Protein AF-A0A954QGA2-F1 (afdb_monomer)

Solvent-accessible surface area (backbone atoms only — not comparable to full-atom values): 5835 Å² total; per-residue (Å²): 136,86,78,76,84,84,64,57,71,46,80,40,83,37,47,62,70,59,53,51,53,49,29,75,74,31,66,71,58,32,49,34,52,73,66,68,66,32,44,47,29,28,30,28,85,87,80,68,49,44,27,37,58,52,98,86,42,70,42,79,62,74,79,94,61,94,78,60,52,78,35,79,40,72,63,76,68,51,67,92,61,92,68,93,75,80,74,66,42,68,61,129

Structure (mmCIF, N/CA/C/O backbone):
data_AF-A0A954QGA2-F1
#
_entry.id   AF-A0A954QGA2-F1
#
loop_
_atom_site.group_PDB
_atom_site.id
_atom_site.type_symbol
_atom_site.label_atom_id
_atom_site.label_alt_id
_atom_site.label_comp_id
_atom_site.label_asym_id
_atom_site.label_entity_id
_atom_site.label_seq_id
_atom_site.pdbx_PDB_ins_code
_atom_site.Cartn_x
_atom_site.Cartn_y
_atom_site.Cartn_z
_atom_site.occupancy
_atom_site.B_iso_or_equiv
_atom_site.auth_seq_id
_atom_site.auth_comp_id
_atom_site.auth_asym_id
_atom_site.auth_atom_id
_atom_site.pdbx_PDB_model_num
ATOM 1 N N . GLU A 1 1 ? -13.328 5.752 -25.561 1.00 51.88 1 GLU A N 1
ATOM 2 C CA . GLU A 1 1 ? -12.632 5.932 -24.274 1.00 51.88 1 GLU A CA 1
ATOM 3 C C . GLU A 1 1 ? -12.805 4.674 -23.453 1.00 51.88 1 GLU A C 1
ATOM 5 O O . GLU A 1 1 ? -13.939 4.292 -23.199 1.00 51.88 1 GLU A O 1
ATOM 10 N N . ILE A 1 2 ? -11.710 4.006 -23.100 1.00 56.97 2 ILE A N 1
ATOM 11 C CA . ILE A 1 2 ? -11.713 3.006 -22.033 1.00 56.97 2 ILE A CA 1
ATOM 12 C C . ILE A 1 2 ? -10.929 3.672 -20.913 1.00 56.97 2 ILE A C 1
ATOM 14 O O . ILE A 1 2 ? -9.706 3.600 -20.878 1.00 56.97 2 ILE A O 1
ATOM 18 N N . HIS A 1 3 ? -11.627 4.431 -20.074 1.00 55.06 3 HIS A N 1
ATOM 19 C CA . HIS A 1 3 ? -11.031 4.925 -18.842 1.00 55.06 3 HIS A CA 1
ATOM 20 C C . HIS A 1 3 ? -11.234 3.831 -17.816 1.00 55.06 3 HIS A C 1
ATOM 22 O O . HIS A 1 3 ? -12.341 3.653 -17.307 1.00 55.06 3 HIS A O 1
ATOM 28 N N . GLU A 1 4 ? -10.192 3.046 -17.564 1.00 64.94 4 GLU A N 1
ATOM 29 C CA . GLU A 1 4 ? -10.222 2.181 -16.395 1.00 64.94 4 GLU A CA 1
ATOM 30 C C . GLU A 1 4 ? -10.314 3.077 -15.151 1.00 64.94 4 GLU A C 1
ATOM 32 O O . GLU A 1 4 ? -9.553 4.043 -15.029 1.00 64.94 4 GLU A O 1
ATOM 37 N N . PRO A 1 5 ? -11.266 2.823 -14.240 1.00 76.94 5 PRO A N 1
ATOM 38 C CA . PRO A 1 5 ? -11.399 3.627 -13.039 1.00 76.94 5 PRO A CA 1
ATOM 39 C C . PRO A 1 5 ? -10.134 3.477 -12.191 1.00 76.94 5 PRO A C 1
ATOM 41 O O . PRO A 1 5 ? -9.858 2.403 -11.650 1.00 76.94 5 PRO A O 1
ATOM 44 N N . MET A 1 6 ? -9.372 4.565 -12.056 1.00 81.00 6 MET A N 1
ATOM 45 C CA . MET A 1 6 ? -8.273 4.617 -11.098 1.00 81.00 6 MET A CA 1
ATOM 46 C C . MET A 1 6 ? -8.847 4.560 -9.686 1.00 81.00 6 MET A C 1
ATOM 48 O O . MET A 1 6 ? -9.686 5.381 -9.314 1.00 81.00 6 MET A O 1
ATOM 52 N N . ARG A 1 7 ? -8.374 3.600 -8.893 1.00 88.06 7 ARG A N 1
ATOM 53 C CA . ARG A 1 7 ? -8.692 3.504 -7.468 1.00 88.06 7 ARG A CA 1
ATOM 54 C C . ARG A 1 7 ? -7.483 3.930 -6.658 1.00 88.06 7 ARG A C 1
ATOM 56 O O . ARG A 1 7 ? -6.361 3.526 -6.952 1.00 88.06 7 ARG A O 1
ATOM 63 N N . LEU A 1 8 ? -7.724 4.747 -5.639 1.00 94.06 8 LEU A N 1
ATOM 64 C CA . LEU A 1 8 ? -6.689 5.127 -4.689 1.00 94.06 8 LEU A CA 1
ATOM 65 C C . LEU A 1 8 ? -6.323 3.912 -3.830 1.00 94.06 8 LEU A C 1
ATOM 67 O O . LEU A 1 8 ? -7.210 3.280 -3.256 1.00 94.06 8 LEU A O 1
ATOM 71 N N . LEU A 1 9 ? -5.027 3.609 -3.743 1.00 96.19 9 LEU A N 1
ATOM 72 C CA . LEU A 1 9 ? -4.472 2.615 -2.829 1.00 96.19 9 LEU A CA 1
ATOM 73 C C . LEU A 1 9 ? -3.844 3.320 -1.627 1.00 96.19 9 LEU A C 1
ATOM 75 O O . LEU A 1 9 ? -2.918 4.115 -1.784 1.00 96.19 9 LEU A O 1
ATOM 79 N N . PHE A 1 10 ? -4.320 2.982 -0.432 1.00 97.81 10 PHE A N 1
ATOM 80 C CA . PHE A 1 10 ? -3.678 3.331 0.828 1.00 97.81 10 PHE A CA 1
ATOM 81 C C . PHE A 1 10 ? -2.769 2.192 1.276 1.00 97.81 10 PHE A C 1
ATOM 83 O O . PHE A 1 10 ? -3.227 1.063 1.438 1.00 97.81 10 PHE A O 1
ATOM 90 N N . VAL A 1 11 ? -1.495 2.501 1.509 1.00 98.00 11 VAL A N 1
ATOM 91 C CA . VAL A 1 11 ? -0.567 1.617 2.220 1.00 98.00 11 VAL A CA 1
ATOM 92 C C . VAL A 1 11 ? -0.397 2.196 3.616 1.00 98.00 11 VAL A C 1
ATOM 94 O O . VAL A 1 11 ? 0.089 3.316 3.764 1.00 98.00 11 VAL A O 1
ATOM 97 N N . ILE A 1 12 ? -0.869 1.469 4.621 1.00 98.12 12 ILE A N 1
ATOM 98 C CA . ILE A 1 12 ? -0.942 1.934 6.006 1.00 98.12 12 ILE A CA 1
ATOM 99 C C . ILE A 1 12 ? 0.039 1.108 6.832 1.00 98.12 12 ILE A C 1
ATOM 101 O O . ILE A 1 12 ? -0.063 -0.115 6.854 1.00 98.12 12 ILE A O 1
ATOM 105 N N . GLU A 1 13 ? 0.974 1.761 7.516 1.00 98.31 13 GLU A N 1
ATOM 106 C CA . GLU A 1 13 ? 1.858 1.090 8.473 1.00 98.31 13 GLU A CA 1
ATOM 107 C C . GLU A 1 13 ? 1.032 0.620 9.682 1.00 98.31 13 GLU A C 1
ATOM 109 O O . GLU A 1 13 ? 0.563 1.427 10.487 1.00 98.31 13 GLU A O 1
ATOM 114 N N . SER A 1 14 ? 0.730 -0.679 9.728 1.00 97.88 14 SER A N 1
ATOM 115 C CA . SER A 1 14 ? -0.158 -1.317 10.706 1.00 97.88 14 SER A CA 1
ATOM 116 C C . SER A 1 14 ? -0.205 -2.834 10.485 1.00 97.88 14 SER A C 1
ATOM 118 O O . SER A 1 14 ? 0.420 -3.356 9.564 1.00 97.88 14 SER A O 1
ATOM 120 N N . THR A 1 15 ? -1.015 -3.536 11.277 1.00 98.19 15 THR A N 1
ATOM 121 C CA . THR A 1 15 ? -1.308 -4.964 11.090 1.00 98.19 15 THR A CA 1
ATOM 122 C C . THR A 1 15 ? -2.740 -5.178 10.581 1.00 98.19 15 THR A C 1
ATOM 124 O O . THR A 1 15 ? -3.608 -4.319 10.795 1.00 98.19 15 THR A O 1
ATOM 127 N N . PRO A 1 16 ? -3.030 -6.329 9.941 1.00 98.31 16 PRO A N 1
ATOM 128 C CA . PRO A 1 16 ? -4.389 -6.709 9.564 1.00 98.31 16 PRO A CA 1
ATOM 129 C C . PRO A 1 16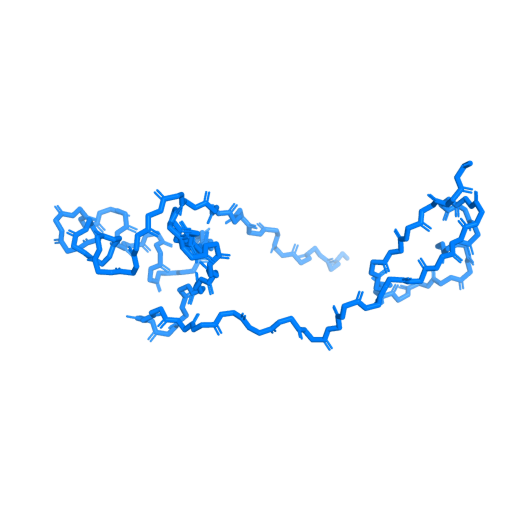 ? -5.405 -6.590 10.705 1.00 98.31 16 PRO A C 1
ATOM 131 O O . PRO A 1 16 ? -6.463 -5.997 10.515 1.00 98.31 16 PRO A O 1
ATOM 134 N N . ASP A 1 17 ? -5.070 -7.084 11.901 1.00 98.12 17 ASP A N 1
ATOM 135 C CA . ASP A 1 17 ? -5.977 -7.088 13.058 1.00 98.12 17 ASP A CA 1
ATOM 136 C C . ASP A 1 17 ? -6.343 -5.673 13.516 1.00 98.12 17 ASP A C 1
ATOM 138 O O . ASP A 1 17 ? -7.506 -5.375 13.809 1.00 98.12 17 ASP A O 1
ATOM 142 N N . VAL A 1 18 ? -5.361 -4.766 13.541 1.00 98.12 18 VAL A N 1
ATOM 143 C CA . VAL A 1 18 ? -5.598 -3.363 13.900 1.00 98.12 18 VAL A CA 1
ATOM 144 C C . VAL A 1 18 ? -6.500 -2.704 12.863 1.00 98.12 18 VAL A C 1
ATOM 146 O O . VAL A 1 18 ? -7.482 -2.056 13.235 1.00 98.12 18 VAL A O 1
ATOM 149 N N . MET A 1 19 ? -6.218 -2.897 11.572 1.00 98.19 19 MET A N 1
ATOM 150 C CA . MET A 1 19 ? -7.017 -2.294 10.507 1.00 98.19 19 MET A CA 1
ATOM 151 C C . MET A 1 19 ? -8.444 -2.865 10.458 1.00 98.19 19 MET A C 1
ATOM 153 O O . MET A 1 19 ? -9.396 -2.101 10.296 1.00 98.19 19 MET A O 1
ATOM 157 N N . MET A 1 20 ? -8.621 -4.171 10.684 1.00 98.06 20 MET A N 1
ATOM 158 C CA . MET A 1 20 ? -9.944 -4.792 10.832 1.00 98.06 20 MET A CA 1
ATOM 159 C C . MET A 1 20 ? -10.725 -4.155 11.980 1.00 98.06 20 MET A C 1
ATOM 161 O O . MET A 1 20 ? -11.865 -3.729 11.795 1.00 98.06 20 MET A O 1
ATOM 165 N N . SER A 1 21 ? -10.090 -3.978 13.140 1.00 98.44 21 SER A N 1
ATOM 166 C CA . SER A 1 21 ? -10.752 -3.350 14.280 1.00 98.44 21 SER A CA 1
ATOM 167 C C . SER A 1 21 ? -11.092 -1.871 14.048 1.00 98.44 21 SER A C 1
ATOM 169 O O . SER A 1 21 ? -12.077 -1.364 14.589 1.00 98.44 21 SER A O 1
ATOM 171 N N . VAL A 1 22 ? -10.318 -1.156 13.226 1.00 98.06 22 VAL A N 1
ATOM 172 C CA . VAL A 1 22 ? -10.672 0.202 12.784 1.00 98.06 22 VAL A CA 1
ATOM 173 C C . VAL A 1 22 ? -11.932 0.181 11.920 1.00 98.06 22 VAL A C 1
ATOM 175 O O . VAL A 1 22 ? -12.811 1.016 12.145 1.00 98.06 22 VAL A O 1
ATOM 178 N N . MET A 1 23 ? -12.049 -0.757 10.974 1.00 97.88 23 MET A N 1
ATOM 179 C CA . MET A 1 23 ? -13.245 -0.895 10.133 1.00 97.88 23 MET A CA 1
ATOM 180 C C . MET A 1 23 ? -14.482 -1.249 10.971 1.00 97.88 23 MET A C 1
ATOM 182 O O . MET A 1 23 ? -15.521 -0.613 10.812 1.00 97.88 23 MET A O 1
ATOM 186 N N . GLU A 1 24 ? -14.362 -2.172 11.929 1.00 97.81 24 GLU A N 1
ATOM 187 C CA . GLU A 1 24 ? -15.452 -2.538 12.850 1.00 97.81 24 GLU A CA 1
ATOM 188 C C . GLU A 1 24 ? -15.993 -1.335 13.635 1.00 97.81 24 GLU A C 1
ATOM 190 O O . GLU A 1 24 ? -17.200 -1.203 13.841 1.00 97.81 24 GLU A O 1
ATOM 195 N N . ARG A 1 25 ? -15.103 -0.434 14.066 1.00 98.44 25 ARG A N 1
ATOM 196 C CA . ARG A 1 25 ? -15.465 0.744 14.869 1.00 98.44 25 ARG A CA 1
ATOM 197 C C . ARG A 1 25 ? -15.923 1.937 14.030 1.00 98.44 25 ARG A C 1
ATOM 199 O O . ARG A 1 25 ? -16.529 2.853 14.580 1.00 98.44 25 ARG A O 1
ATOM 206 N N . ASN A 1 26 ? -15.634 1.954 12.727 1.00 98.44 26 ASN A N 1
ATOM 207 C CA . ASN A 1 26 ? -15.894 3.093 11.844 1.00 98.44 26 ASN A CA 1
ATOM 208 C C . ASN A 1 26 ? -16.650 2.647 10.581 1.00 98.44 26 ASN A C 1
ATOM 210 O O . ASN A 1 26 ? -16.024 2.369 9.553 1.00 98.44 26 ASN A O 1
ATOM 214 N N . PRO A 1 27 ? -17.997 2.650 10.606 1.00 97.56 27 PRO A N 1
ATOM 215 C CA . PRO A 1 27 ? -18.818 2.169 9.493 1.00 97.56 27 PRO A CA 1
ATOM 216 C C . PRO A 1 27 ? -18.543 2.858 8.150 1.00 97.56 27 PRO A C 1
ATOM 218 O O . PRO A 1 27 ? -18.630 2.222 7.104 1.00 97.56 27 PRO A O 1
ATOM 221 N N . SER A 1 28 ? -18.176 4.144 8.156 1.00 98.06 28 SER A N 1
ATOM 222 C CA . SER A 1 28 ? -17.820 4.880 6.936 1.00 98.06 28 S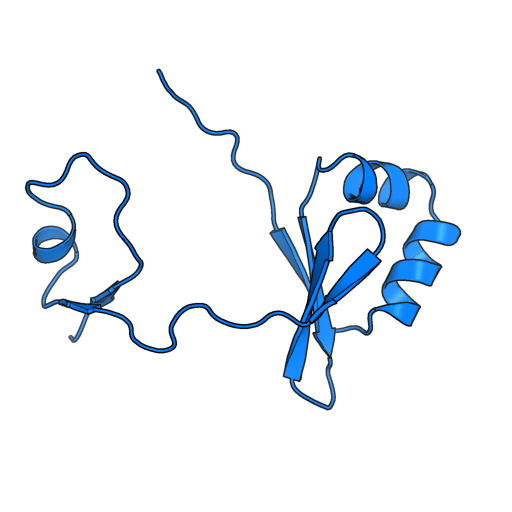ER A CA 1
ATOM 223 C C . SER A 1 28 ? -16.523 4.370 6.302 1.00 98.06 28 SER A C 1
ATOM 225 O O . SER A 1 28 ? -16.456 4.211 5.086 1.00 98.06 28 SER A O 1
ATOM 227 N N . ILE A 1 29 ? -15.507 4.063 7.116 1.00 97.31 29 ILE A N 1
ATOM 228 C CA . ILE A 1 29 ? -14.247 3.472 6.646 1.00 97.31 29 ILE A CA 1
ATOM 229 C C . ILE A 1 29 ? -14.512 2.061 6.122 1.00 97.31 29 ILE A C 1
ATOM 231 O O . ILE A 1 29 ? -14.069 1.728 5.023 1.00 97.31 29 ILE A O 1
ATOM 2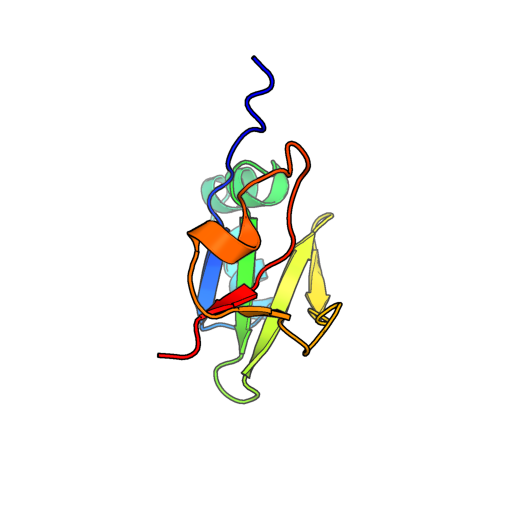35 N N . ALA A 1 30 ? -15.286 1.263 6.863 1.00 97.81 30 ALA A N 1
ATOM 236 C CA . ALA A 1 30 ? -15.698 -0.067 6.429 1.00 97.81 30 ALA A CA 1
ATOM 237 C C . ALA A 1 30 ? -16.397 -0.018 5.064 1.00 97.81 30 ALA A C 1
ATOM 239 O O . ALA A 1 30 ? -16.037 -0.771 4.165 1.00 97.81 30 ALA A O 1
ATOM 240 N N . GLN A 1 31 ? -17.339 0.908 4.863 1.00 97.62 31 GLN A N 1
ATOM 241 C CA . GLN A 1 31 ? -18.053 1.048 3.595 1.00 97.62 31 GLN A CA 1
ATOM 242 C C . GLN A 1 31 ? -17.117 1.371 2.421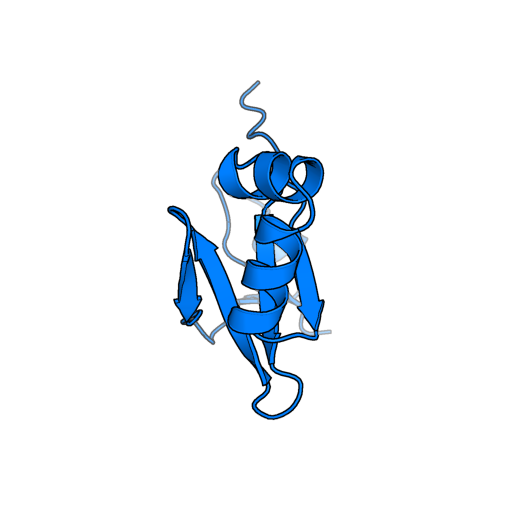 1.00 97.62 31 GLN A C 1
ATOM 244 O O . GLN A 1 31 ? -17.292 0.821 1.333 1.00 97.62 31 GLN A O 1
ATOM 249 N N . LEU A 1 32 ? -16.114 2.231 2.630 1.00 96.38 32 LEU A N 1
ATOM 250 C CA . LEU A 1 32 ? -15.130 2.557 1.595 1.00 96.38 32 LEU A CA 1
ATOM 251 C C . LEU A 1 32 ? -14.272 1.341 1.218 1.00 96.38 32 LEU A C 1
ATOM 253 O O . LEU A 1 32 ? -14.048 1.104 0.032 1.00 96.38 32 LEU A O 1
ATOM 257 N N . CYS A 1 33 ? -13.821 0.576 2.215 1.00 96.50 33 CYS A N 1
ATOM 258 C CA . CYS A 1 33 ? -12.925 -0.565 2.016 1.00 96.50 33 CYS A CA 1
ATOM 259 C C . CYS A 1 33 ? -13.666 -1.788 1.459 1.00 96.50 33 CYS A C 1
ATOM 261 O O . CYS A 1 33 ? -13.242 -2.364 0.466 1.00 96.50 33 CYS A O 1
ATOM 263 N N . HIS A 1 34 ? -14.798 -2.171 2.060 1.00 96.44 34 HIS A N 1
ATOM 264 C CA . HIS A 1 34 ? -15.602 -3.314 1.611 1.00 96.44 34 HIS A CA 1
ATOM 265 C C . HIS A 1 34 ? -16.318 -3.061 0.283 1.00 96.44 34 HIS A C 1
ATOM 267 O O . HIS A 1 34 ? -16.613 -4.008 -0.437 1.00 96.44 34 HIS A O 1
ATOM 273 N N . GLY A 1 35 ? 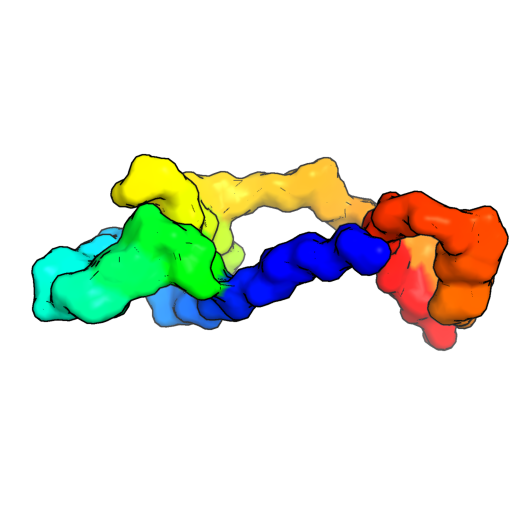-16.633 -1.802 -0.033 1.00 95.00 35 GLY A N 1
ATOM 274 C CA . GLY A 1 35 ? -17.271 -1.431 -1.294 1.00 95.00 35 GLY A CA 1
ATOM 275 C C . GLY A 1 35 ? -16.302 -1.248 -2.463 1.00 95.00 35 GLY A C 1
ATOM 276 O O . GLY A 1 35 ? -16.740 -0.785 -3.513 1.00 95.00 35 GLY A O 1
ATOM 277 N N . ASP A 1 36 ? -15.006 -1.538 -2.286 1.00 92.75 36 ASP A N 1
ATOM 278 C CA . ASP A 1 36 ? -13.946 -1.327 -3.283 1.00 92.75 36 ASP A CA 1
ATOM 279 C C . ASP A 1 36 ? -13.886 0.114 -3.842 1.00 92.75 36 ASP A C 1
ATOM 281 O O . ASP A 1 36 ? -13.445 0.350 -4.977 1.00 92.75 36 ASP A O 1
ATOM 285 N N . TRP A 1 37 ? -14.321 1.098 -3.041 1.00 93.56 37 TRP A N 1
ATOM 286 C CA . TRP A 1 37 ? -14.194 2.527 -3.356 1.00 93.56 37 TRP A CA 1
ATOM 287 C C . TRP A 1 37 ? -12.747 2.997 -3.204 1.00 93.56 37 TRP A C 1
ATOM 289 O O . TRP A 1 37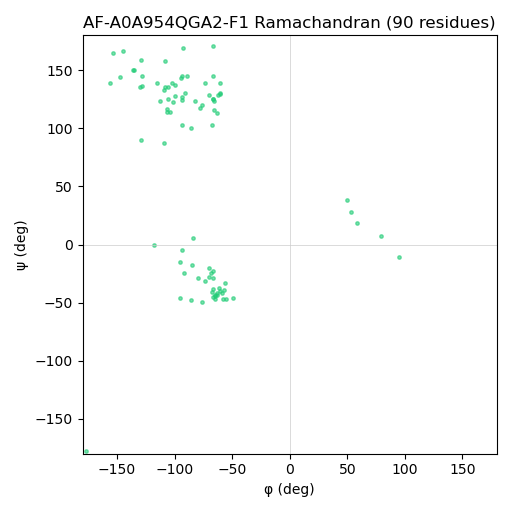 ? -12.298 3.886 -3.927 1.00 93.56 37 TRP A O 1
ATOM 299 N N . VAL A 1 38 ? -12.014 2.374 -2.280 1.00 95.38 38 VAL A N 1
ATOM 300 C CA . VAL A 1 38 ? -10.575 2.544 -2.070 1.00 95.38 38 VAL A CA 1
ATOM 301 C C . VAL A 1 38 ? -9.936 1.174 -1.879 1.00 95.38 38 VAL A C 1
ATOM 303 O O . VAL A 1 38 ? -10.570 0.252 -1.372 1.00 95.38 38 VAL A O 1
ATOM 306 N N . GLN A 1 39 ? -8.676 1.038 -2.274 1.00 96.75 39 GLN A N 1
ATOM 307 C CA . GLN A 1 39 ? -7.876 -0.144 -1.971 1.00 96.75 39 GLN A CA 1
ATOM 308 C C . GLN A 1 39 ? -7.065 0.110 -0.703 1.00 96.75 39 GLN A C 1
ATOM 310 O O . GLN A 1 39 ? -6.576 1.221 -0.486 1.00 96.75 39 GLN A O 1
ATOM 315 N N . VAL A 1 40 ? -6.896 -0.921 0.122 1.00 98.00 40 VAL A N 1
ATOM 316 C CA . VAL A 1 40 ? -6.118 -0.839 1.361 1.00 98.00 40 VAL A CA 1
ATOM 317 C C . VAL A 1 40 ? -5.122 -1.985 1.416 1.00 98.00 40 VAL A C 1
ATOM 319 O O . VAL A 1 40 ? -5.460 -3.137 1.140 1.00 98.00 40 VAL A O 1
ATOM 322 N N . ALA A 1 41 ? -3.897 -1.658 1.804 1.00 98.44 41 ALA A N 1
ATOM 323 C CA . ALA A 1 41 ? -2.889 -2.608 2.219 1.00 98.44 41 ALA A CA 1
ATOM 324 C C . ALA A 1 41 ? -2.306 -2.190 3.572 1.00 98.44 41 ALA A C 1
ATOM 326 O O . ALA A 1 41 ? -2.147 -0.996 3.838 1.00 98.44 41 ALA A O 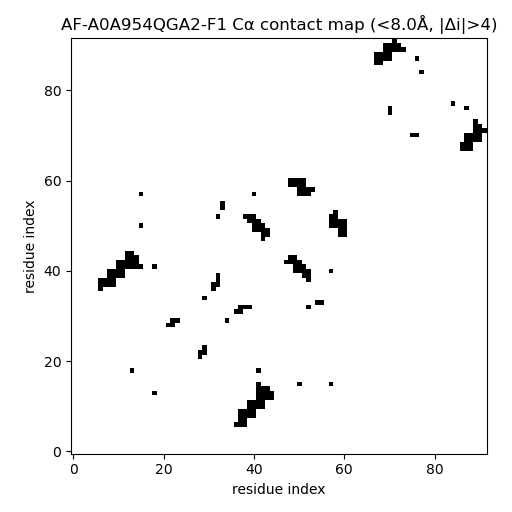1
ATOM 327 N N . THR A 1 42 ? -1.970 -3.165 4.409 1.00 98.62 42 THR A N 1
ATOM 328 C CA . THR A 1 42 ? -1.188 -2.938 5.627 1.00 98.62 42 THR A CA 1
ATOM 329 C C . THR A 1 42 ? 0.266 -3.315 5.377 1.00 98.62 42 THR A C 1
ATOM 331 O O . THR A 1 42 ? 0.534 -4.343 4.754 1.00 98.62 42 THR A O 1
ATOM 334 N N . LEU A 1 43 ? 1.186 -2.483 5.854 1.00 98.50 43 LEU A N 1
ATOM 335 C CA . LEU A 1 43 ? 2.617 -2.760 5.922 1.00 98.50 43 LEU A CA 1
ATOM 336 C C . LEU A 1 43 ? 2.969 -3.011 7.385 1.00 98.50 43 LEU A C 1
ATOM 338 O O . LEU A 1 43 ? 2.856 -2.095 8.200 1.00 98.50 43 LEU A O 1
ATOM 342 N N . ASP A 1 44 ? 3.367 -4.237 7.705 1.00 97.81 44 ASP A N 1
ATOM 343 C CA . ASP A 1 44 ? 3.773 -4.588 9.059 1.00 97.81 44 ASP A CA 1
ATOM 344 C C . ASP A 1 44 ? 5.064 -3.827 9.429 1.00 97.81 44 ASP A C 1
ATOM 346 O O . ASP A 1 44 ? 6.057 -3.931 8.698 1.00 97.81 44 ASP A O 1
ATOM 350 N N . PRO A 1 45 ? 5.073 -3.037 10.519 1.00 96.25 45 PRO A N 1
ATOM 351 C CA . PRO A 1 45 ? 6.226 -2.215 10.883 1.00 96.25 45 PRO A CA 1
ATOM 352 C C . PRO A 1 45 ? 7.431 -3.029 11.372 1.00 96.25 45 PRO A C 1
ATOM 354 O O . PRO A 1 45 ? 8.548 -2.513 11.366 1.00 96.25 45 PRO A O 1
ATOM 357 N N . GLU A 1 46 ? 7.231 -4.276 11.808 1.00 96.69 46 GLU A N 1
ATOM 358 C CA . GLU A 1 46 ? 8.289 -5.131 12.348 1.00 96.69 46 GLU A CA 1
ATOM 359 C C . GLU A 1 46 ? 8.873 -6.058 11.277 1.00 96.69 46 GLU A C 1
ATOM 361 O O . GLU A 1 46 ? 10.096 -6.173 11.161 1.00 96.69 46 GLU A O 1
ATOM 366 N N . SER A 1 47 ? 8.023 -6.708 10.475 1.00 95.94 47 SER A N 1
ATOM 367 C CA . SER A 1 47 ? 8.454 -7.691 9.468 1.00 95.94 47 SER A CA 1
ATOM 368 C C . SER A 1 47 ? 8.622 -7.114 8.059 1.00 95.94 47 SER A C 1
ATOM 370 O O . SER A 1 47 ? 9.238 -7.758 7.207 1.00 95.94 47 SER A O 1
ATOM 372 N N . ALA A 1 48 ? 8.092 -5.912 7.802 1.00 93.75 48 ALA A N 1
ATOM 373 C CA . ALA A 1 48 ? 7.932 -5.326 6.468 1.00 93.75 48 ALA A CA 1
ATOM 374 C C . ALA A 1 48 ? 7.067 -6.174 5.509 1.00 93.75 48 ALA A C 1
ATOM 376 O O . ALA A 1 48 ? 7.112 -5.983 4.288 1.00 93.75 48 ALA A O 1
ATOM 377 N N . GLU A 1 49 ? 6.260 -7.099 6.040 1.00 96.50 49 GLU A N 1
ATOM 378 C CA . GLU A 1 49 ? 5.301 -7.873 5.254 1.00 96.50 49 GLU A CA 1
ATOM 379 C C . GLU A 1 49 ? 4.102 -7.012 4.846 1.00 96.50 49 GLU A C 1
ATOM 381 O O . GLU A 1 49 ? 3.565 -6.212 5.617 1.00 96.50 49 GLU A O 1
ATOM 386 N N . LEU A 1 50 ? 3.656 -7.194 3.605 1.00 97.75 50 LEU A N 1
ATOM 387 C CA . LEU A 1 50 ? 2.496 -6.502 3.056 1.00 97.75 50 LEU A CA 1
ATOM 388 C C . LEU A 1 50 ? 1.288 -7.429 3.051 1.00 97.75 50 LEU A C 1
ATOM 390 O O . LEU A 1 50 ? 1.385 -8.582 2.639 1.00 97.75 50 LEU A O 1
ATOM 394 N N . HIS A 1 51 ? 0.128 -6.888 3.402 1.00 98.44 51 HIS A N 1
ATOM 395 C CA . HIS A 1 51 ? -1.150 -7.582 3.286 1.00 98.44 51 HIS A CA 1
ATOM 396 C C . HIS A 1 51 ? -2.137 -6.704 2.532 1.00 98.44 51 HIS A C 1
ATOM 398 O O . HIS A 1 51 ? -2.213 -5.508 2.791 1.00 98.44 51 HIS A O 1
ATOM 404 N N . VAL A 1 52 ? -2.903 -7.271 1.605 1.00 98.12 52 VAL A N 1
ATOM 405 C CA . VAL A 1 52 ? -3.893 -6.531 0.810 1.00 98.12 52 VAL A CA 1
ATOM 406 C C . VAL A 1 52 ? -5.288 -6.931 1.254 1.00 98.12 52 VAL A C 1
ATOM 408 O O . VAL A 1 52 ? -5.582 -8.118 1.366 1.00 98.12 52 VAL A O 1
ATOM 411 N N . PHE A 1 53 ? -6.156 -5.946 1.469 1.00 98.19 53 PHE A N 1
ATOM 412 C CA . PHE A 1 53 ? -7.558 -6.195 1.763 1.00 98.19 53 PHE A CA 1
ATOM 413 C C . PHE A 1 53 ? -8.316 -6.583 0.492 1.00 98.19 53 PHE A C 1
ATOM 415 O O . PHE A 1 53 ? -8.356 -5.810 -0.470 1.00 98.19 53 PHE A O 1
ATOM 422 N N . ARG A 1 54 ? -8.902 -7.781 0.471 1.00 95.81 54 ARG A N 1
ATOM 423 C CA . ARG A 1 54 ? -9.708 -8.313 -0.636 1.00 95.81 54 ARG A CA 1
ATOM 424 C C . ARG A 1 54 ? -10.797 -9.214 -0.087 1.00 95.81 54 ARG A C 1
ATOM 426 O O . ARG A 1 54 ? -10.583 -9.933 0.880 1.00 95.81 54 ARG A O 1
ATOM 433 N N . ASN A 1 55 ? -11.975 -9.195 -0.706 1.00 94.38 55 ASN A N 1
ATOM 434 C CA . ASN A 1 55 ? -13.070 -10.105 -0.349 1.00 94.38 55 ASN A CA 1
ATOM 435 C C . ASN A 1 55 ? -13.370 -10.132 1.168 1.00 94.38 55 ASN A C 1
ATOM 437 O O . ASN A 1 55 ? -13.622 -11.188 1.747 1.00 94.38 55 ASN A O 1
ATOM 441 N N . GLY A 1 56 ? -13.287 -8.972 1.829 1.00 95.44 56 GLY A N 1
ATOM 442 C CA . GLY A 1 56 ? -13.591 -8.823 3.253 1.00 95.44 56 GLY A CA 1
ATOM 443 C C . GLY A 1 56 ? -12.504 -9.266 4.237 1.00 95.44 56 GLY A C 1
ATOM 444 O O . GLY A 1 56 ? -12.780 -9.273 5.433 1.00 95.44 56 GLY A O 1
ATOM 445 N N . HIS A 1 57 ? -11.301 -9.626 3.784 1.00 97.25 57 HIS A N 1
ATOM 446 C CA . HIS A 1 57 ? -10.196 -10.014 4.661 1.00 97.25 57 HIS A CA 1
ATOM 447 C C . HIS A 1 57 ? -8.838 -9.564 4.107 1.00 97.25 57 HIS A C 1
ATOM 449 O O . HIS A 1 57 ? -8.722 -9.146 2.957 1.00 97.25 57 HIS A O 1
ATOM 455 N N . PHE A 1 58 ? -7.803 -9.615 4.943 1.00 98.12 58 PHE A N 1
ATOM 456 C CA . PHE A 1 58 ? -6.431 -9.332 4.530 1.00 98.12 58 PHE A CA 1
ATOM 457 C C . PHE A 1 58 ? -5.727 -10.615 4.086 1.00 98.12 58 PHE A C 1
ATOM 459 O O . PHE A 1 58 ? -5.722 -11.614 4.801 1.00 98.12 58 PHE A O 1
ATOM 466 N N . GLU A 1 59 ? -5.098 -10.562 2.916 1.00 97.88 59 GLU A N 1
ATOM 467 C CA . GLU A 1 59 ? -4.302 -11.646 2.340 1.00 97.88 59 GLU A CA 1
ATOM 468 C C . GLU A 1 59 ? -2.833 -11.208 2.245 1.00 97.88 59 GLU A C 1
ATOM 470 O O . GLU A 1 59 ? -2.555 -10.073 1.849 1.00 97.88 59 GLU A O 1
ATOM 475 N N . HIS A 1 60 ? -1.878 -12.092 2.557 1.00 97.38 60 HIS A N 1
ATOM 476 C CA . HIS A 1 60 ? -0.451 -11.789 2.397 1.00 97.38 60 HIS A CA 1
ATOM 477 C C . HIS A 1 60 ? -0.115 -11.486 0.925 1.00 97.38 60 HIS A C 1
ATOM 479 O O . HIS A 1 60 ? -0.427 -12.259 0.014 1.00 97.38 60 HIS A O 1
ATOM 485 N N . TYR A 1 61 ? 0.567 -10.369 0.678 1.00 96.25 61 TYR A N 1
ATOM 486 C CA . TYR A 1 61 ? 0.964 -9.948 -0.657 1.00 96.25 61 TYR A CA 1
ATOM 487 C C . TYR A 1 61 ? 2.185 -10.731 -1.140 1.00 96.25 61 TYR A C 1
ATOM 489 O O . TYR A 1 61 ? 3.279 -10.620 -0.594 1.00 96.25 61 TYR A O 1
ATOM 497 N N . GLN A 1 62 ? 2.016 -11.488 -2.221 1.00 91.44 62 GLN A N 1
ATOM 498 C CA . GLN A 1 62 ? 3.121 -12.144 -2.916 1.00 91.44 62 GLN A CA 1
ATOM 499 C C . GLN A 1 62 ? 3.407 -11.428 -4.245 1.00 91.44 62 GLN A C 1
ATOM 501 O O . GLN A 1 62 ? 2.543 -11.412 -5.132 1.00 91.44 62 GLN A O 1
ATOM 506 N N . PRO A 1 63 ? 4.599 -10.828 -4.421 1.00 85.94 63 PRO A N 1
ATOM 507 C CA . PRO A 1 63 ? 4.979 -10.198 -5.678 1.00 85.94 63 PRO A CA 1
ATOM 508 C C . PRO A 1 63 ? 4.995 -11.213 -6.826 1.00 85.94 63 PRO A C 1
ATOM 510 O O . PRO A 1 63 ? 5.625 -12.262 -6.736 1.00 85.94 63 PRO A O 1
ATOM 513 N N . ARG A 1 64 ? 4.345 -10.884 -7.950 1.00 81.81 64 ARG A N 1
ATOM 514 C CA . ARG A 1 64 ? 4.352 -11.745 -9.153 1.00 81.81 64 ARG A CA 1
ATOM 515 C C . ARG A 1 64 ? 5.719 -11.822 -9.837 1.00 81.81 64 ARG A C 1
ATOM 517 O O . ARG A 1 64 ? 5.988 -12.767 -10.567 1.00 81.81 64 ARG A O 1
ATOM 524 N N . SER A 1 65 ? 6.555 -10.807 -9.649 1.00 80.56 65 SER A N 1
ATOM 525 C CA . SER A 1 65 ? 7.921 -10.753 -10.159 1.00 80.56 65 SER A CA 1
ATOM 526 C C . SER A 1 65 ? 8.732 -9.795 -9.298 1.00 80.56 65 SER A C 1
ATOM 528 O O . SER A 1 65 ? 8.258 -8.710 -8.963 1.00 80.56 65 SER A O 1
ATOM 530 N N . HIS A 1 66 ? 9.970 -10.174 -8.997 1.00 79.94 66 HIS A N 1
ATOM 531 C CA . HIS A 1 66 ? 10.982 -9.271 -8.442 1.00 79.94 66 HIS A CA 1
ATOM 532 C C . HIS A 1 66 ? 11.867 -8.653 -9.536 1.00 79.94 66 HIS A C 1
ATOM 534 O O . HIS A 1 66 ? 12.714 -7.808 -9.255 1.00 79.94 66 HIS A O 1
ATOM 540 N N . HIS A 1 67 ? 11.686 -9.077 -10.788 1.00 86.75 67 HIS A N 1
ATOM 541 C CA . HIS A 1 67 ? 12.423 -8.571 -11.934 1.00 86.75 67 HIS A CA 1
ATOM 542 C C . HIS A 1 67 ? 11.656 -7.429 -12.604 1.00 86.75 67 HIS A C 1
ATOM 544 O O . HIS A 1 67 ? 10.492 -7.588 -12.981 1.00 86.75 67 HIS A O 1
ATOM 550 N N . LEU A 1 68 ? 12.339 -6.298 -12.775 1.00 89.19 68 LEU A N 1
ATOM 551 C CA . LEU A 1 68 ? 11.893 -5.165 -13.577 1.00 89.19 68 LEU A CA 1
ATOM 552 C C . LEU A 1 68 ? 12.736 -5.108 -14.846 1.00 89.19 68 LEU A C 1
ATOM 554 O O . LEU A 1 68 ? 13.962 -5.208 -14.768 1.00 89.19 68 LEU A O 1
ATOM 558 N N . ASN A 1 69 ? 12.087 -4.889 -15.990 1.00 90.31 69 ASN A N 1
ATOM 559 C CA . ASN A 1 69 ? 12.801 -4.669 -17.244 1.00 90.31 69 ASN A CA 1
ATOM 560 C C . ASN A 1 69 ? 13.685 -3.431 -17.121 1.00 90.31 69 ASN A C 1
ATOM 562 O O . ASN A 1 69 ? 13.263 -2.418 -16.564 1.00 90.31 69 ASN A O 1
ATOM 566 N N . GLU A 1 70 ? 14.897 -3.494 -17.654 1.00 93.81 70 GLU A N 1
ATOM 567 C CA . GLU A 1 70 ? 15.823 -2.369 -17.628 1.00 93.81 70 GLU A CA 1
ATOM 568 C C . GLU A 1 70 ? 15.921 -1.730 -19.001 1.00 93.81 70 GLU A C 1
ATOM 570 O O . GLU A 1 70 ? 16.225 -2.392 -19.992 1.00 93.81 70 GLU A O 1
ATOM 575 N N . VAL A 1 71 ? 15.675 -0.428 -19.049 1.00 94.81 71 VAL A N 1
ATOM 576 C CA . VAL A 1 71 ? 15.667 0.354 -20.284 1.00 94.81 71 VAL A CA 1
ATOM 577 C C . VAL A 1 71 ? 16.546 1.588 -20.135 1.00 94.81 71 VAL A C 1
ATOM 579 O O . VAL A 1 71 ? 16.828 2.045 -19.025 1.00 94.81 71 VAL A O 1
ATOM 582 N N . LYS A 1 72 ? 16.989 2.138 -21.266 1.00 94.81 72 LYS A N 1
ATOM 583 C CA . LYS A 1 72 ? 17.823 3.348 -21.291 1.00 94.81 72 LYS A CA 1
ATOM 584 C C . LYS A 1 72 ? 17.000 4.623 -21.109 1.00 94.81 72 LYS A C 1
ATOM 586 O O . LYS A 1 72 ? 17.500 5.608 -20.581 1.00 94.81 72 LYS A O 1
ATOM 591 N N . SER A 1 73 ? 15.738 4.614 -21.531 1.00 94.69 73 SER A N 1
ATOM 592 C CA . SER A 1 73 ? 14.816 5.738 -21.385 1.00 94.69 73 SER A CA 1
ATOM 593 C C . SER A 1 73 ? 13.365 5.260 -21.351 1.00 94.69 73 SER A C 1
ATOM 595 O O . SER A 1 73 ? 13.060 4.137 -21.755 1.00 94.69 73 SER A O 1
ATOM 597 N N . SER A 1 74 ? 12.446 6.123 -20.909 1.00 92.88 74 SER A N 1
ATOM 598 C CA . SER A 1 74 ? 11.008 5.832 -20.977 1.00 92.88 74 SER A CA 1
ATOM 599 C C . SER A 1 74 ? 10.532 5.638 -22.419 1.00 92.88 74 SER A C 1
ATOM 601 O O . SER A 1 74 ? 9.718 4.754 -22.674 1.00 92.88 74 SER A O 1
ATOM 603 N N . ILE A 1 75 ? 11.076 6.412 -23.367 1.00 94.31 75 ILE A N 1
ATOM 604 C CA . ILE A 1 75 ? 10.750 6.311 -24.796 1.00 94.31 75 ILE A CA 1
ATOM 605 C C . ILE A 1 75 ? 11.059 4.911 -25.330 1.00 94.31 75 ILE A C 1
ATOM 607 O O . ILE A 1 75 ? 10.236 4.365 -26.058 1.00 94.31 75 ILE A O 1
ATOM 611 N N . ASP A 1 76 ? 12.189 4.319 -24.939 1.00 93.56 76 ASP A N 1
ATOM 612 C CA . ASP A 1 76 ? 12.572 2.969 -25.375 1.00 93.56 76 ASP A CA 1
ATOM 613 C C . ASP A 1 76 ? 11.632 1.882 -24.832 1.00 93.56 76 ASP A C 1
ATOM 615 O O . ASP A 1 76 ? 11.550 0.805 -25.414 1.00 93.56 76 ASP A O 1
ATOM 619 N N . TRP A 1 77 ? 10.923 2.155 -23.729 1.00 94.00 77 TRP A N 1
ATOM 620 C CA . TRP A 1 77 ? 9.978 1.211 -23.136 1.00 94.00 77 TRP A CA 1
ATOM 621 C C . TRP A 1 77 ? 8.590 1.282 -23.763 1.00 94.00 77 TRP A C 1
ATOM 623 O O . TRP A 1 77 ? 8.023 0.248 -24.104 1.00 94.00 77 TRP A O 1
ATOM 633 N N . TYR A 1 78 ? 8.028 2.488 -23.920 1.00 92.19 78 TYR A N 1
ATOM 634 C CA . TYR A 1 78 ? 6.634 2.614 -24.358 1.00 92.19 78 TYR A CA 1
ATOM 635 C C . TYR A 1 78 ? 6.454 2.743 -25.873 1.00 92.19 78 TYR A C 1
ATOM 637 O O . TYR A 1 78 ? 5.375 2.444 -26.391 1.00 92.19 78 TYR A O 1
ATOM 645 N N . ARG A 1 79 ? 7.465 3.222 -26.613 1.00 93.25 79 ARG A N 1
ATOM 646 C CA . ARG A 1 79 ? 7.294 3.541 -28.036 1.00 93.25 79 ARG A CA 1
ATOM 647 C C . ARG A 1 79 ? 7.046 2.269 -28.850 1.00 93.25 79 ARG A C 1
ATOM 649 O O . ARG A 1 79 ? 7.863 1.361 -28.870 1.00 93.25 79 ARG A O 1
ATOM 656 N N . GLY A 1 80 ? 5.940 2.261 -29.595 1.00 91.00 80 GLY A N 1
ATOM 657 C CA . GLY A 1 80 ? 5.556 1.153 -30.476 1.00 91.00 80 GLY A CA 1
ATOM 658 C C . GLY A 1 80 ? 4.592 0.150 -29.841 1.00 91.00 80 GLY A C 1
ATOM 659 O O . GLY A 1 80 ? 4.009 -0.640 -30.576 1.00 91.00 80 GLY A O 1
ATOM 660 N N . SER A 1 81 ? 4.353 0.229 -28.527 1.00 89.25 81 SER A N 1
ATOM 661 C CA . SER A 1 81 ? 3.279 -0.516 -27.869 1.00 89.25 81 SER A CA 1
ATOM 662 C C . SER A 1 81 ? 2.006 0.325 -27.771 1.00 89.25 81 SER A C 1
ATOM 664 O O . SER A 1 81 ? 2.057 1.543 -27.586 1.00 89.25 81 SER A O 1
ATOM 666 N N . ARG A 1 82 ? 0.853 -0.335 -27.888 1.00 87.44 82 ARG A N 1
ATOM 667 C CA . ARG A 1 82 ? -0.464 0.218 -27.525 1.00 87.44 82 ARG A CA 1
ATOM 668 C C . ARG A 1 82 ? -1.137 -0.569 -26.397 1.00 87.44 82 ARG A C 1
ATOM 670 O O . ARG A 1 82 ? -2.233 -0.199 -25.991 1.00 87.44 82 ARG A O 1
ATOM 677 N N . ASP A 1 83 ? -0.482 -1.621 -25.916 1.00 88.38 83 ASP A N 1
ATOM 678 C CA . ASP A 1 83 ? -0.968 -2.479 -24.842 1.00 88.38 83 ASP A CA 1
ATOM 679 C C . ASP A 1 83 ? -0.456 -2.010 -23.476 1.00 88.38 83 ASP A C 1
ATOM 681 O O . ASP A 1 83 ? 0.464 -1.191 -23.372 1.00 88.38 83 ASP A O 1
ATOM 685 N N . ASN A 1 84 ? -1.021 -2.592 -22.416 1.00 83.94 84 ASN A N 1
ATOM 686 C CA . ASN A 1 84 ? -0.558 -2.391 -21.048 1.00 83.94 84 ASN A CA 1
ATOM 687 C C . ASN A 1 84 ? 0.851 -2.971 -20.873 1.00 83.94 84 ASN A C 1
ATOM 689 O O . ASN A 1 84 ? 1.067 -4.180 -20.967 1.00 83.94 84 ASN A O 1
ATOM 693 N N . LEU A 1 85 ? 1.812 -2.095 -20.590 1.00 88.81 85 LEU A N 1
ATOM 694 C CA . LEU A 1 85 ? 3.190 -2.478 -20.316 1.00 88.81 85 LEU A CA 1
ATOM 695 C C . LEU A 1 85 ? 3.395 -2.742 -18.827 1.00 88.81 85 LEU A C 1
ATOM 697 O O . LEU A 1 85 ? 2.840 -2.057 -17.969 1.00 88.81 85 LEU A O 1
ATOM 701 N N . ALA A 1 86 ? 4.249 -3.716 -18.523 1.00 88.06 86 ALA A N 1
ATOM 702 C CA . ALA A 1 86 ? 4.734 -3.921 -17.166 1.00 88.06 86 ALA A CA 1
ATOM 703 C C . ALA A 1 86 ? 5.627 -2.750 -16.707 1.00 88.06 86 ALA A C 1
ATOM 705 O O . ALA A 1 86 ? 6.045 -1.895 -17.494 1.00 88.06 86 ALA A O 1
ATOM 706 N N . PHE A 1 87 ? 5.964 -2.736 -15.420 1.00 89.44 87 PHE A N 1
ATOM 707 C CA . PHE A 1 87 ? 6.911 -1.771 -14.871 1.00 89.44 87 PHE A CA 1
ATOM 708 C C . PHE A 1 87 ? 8.330 -1.995 -15.420 1.00 89.44 87 PHE A C 1
ATOM 710 O O . PHE A 1 87 ? 8.765 -3.131 -15.629 1.00 89.44 87 PHE A O 1
ATOM 717 N N . ALA A 1 88 ? 9.065 -0.899 -15.612 1.00 92.94 88 ALA A N 1
ATOM 718 C C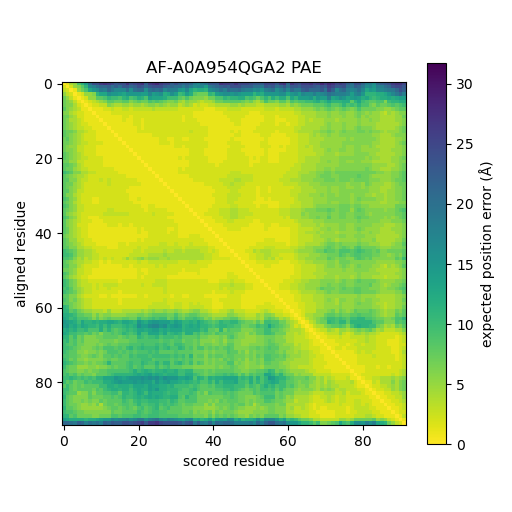A . ALA A 1 88 ? 10.460 -0.909 -16.036 1.00 92.94 88 ALA A CA 1
ATOM 719 C C . ALA A 1 88 ? 11.288 0.092 -15.220 1.00 92.94 88 ALA A C 1
ATOM 721 O O . ALA A 1 88 ? 10.787 1.128 -14.780 1.00 92.94 88 ALA A O 1
ATOM 722 N N . ARG A 1 89 ? 12.570 -0.221 -15.035 1.00 93.06 89 ARG A N 1
ATOM 723 C CA . ARG A 1 89 ? 13.578 0.633 -14.409 1.00 9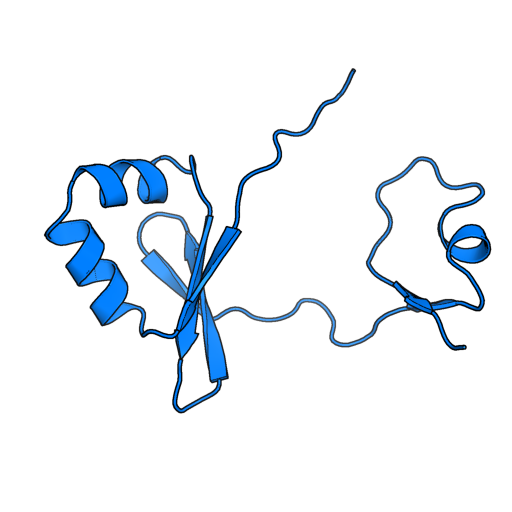3.06 89 ARG A CA 1
ATOM 724 C C . ARG A 1 89 ? 14.414 1.313 -15.488 1.00 93.06 89 ARG A C 1
ATOM 726 O O . ARG A 1 89 ? 14.994 0.643 -16.340 1.00 93.06 89 ARG A O 1
ATOM 733 N N . ILE A 1 90 ? 14.538 2.635 -15.411 1.00 94.56 90 ILE A N 1
ATOM 734 C CA . ILE A 1 90 ? 15.487 3.386 -16.238 1.00 94.56 90 ILE A CA 1
ATOM 735 C C . ILE A 1 90 ? 16.863 3.312 -15.566 1.00 94.56 90 ILE A C 1
ATOM 737 O O . ILE A 1 90 ? 16.987 3.674 -14.396 1.00 94.56 90 ILE A O 1
ATOM 741 N N . ARG A 1 91 ? 17.887 2.831 -16.280 1.00 87.06 91 ARG A N 1
ATOM 742 C CA . ARG A 1 91 ? 19.285 2.947 -15.834 1.00 87.06 91 ARG A CA 1
ATOM 743 C C . ARG A 1 91 ? 19.903 4.203 -16.447 1.00 87.06 91 ARG A C 1
ATOM 745 O O . ARG A 1 91 ? 20.225 4.203 -17.633 1.00 87.06 91 ARG A O 1
ATOM 752 N N . THR A 1 92 ? 20.029 5.247 -15.633 1.00 70.19 92 THR A N 1
ATOM 753 C CA . THR A 1 92 ? 20.858 6.437 -15.898 1.00 70.19 92 THR A CA 1
ATOM 754 C C . THR A 1 92 ? 22.292 6.222 -15.460 1.00 70.19 92 THR A C 1
ATOM 756 O O . THR A 1 92 ? 22.470 5.598 -14.389 1.00 70.19 92 THR A O 1
#

Foldseek 3Di:
DPPDDDAAEDEAADDQVVVLVVCVVDVVSVCCDQVVNHWYWYQHPPPRWIWTDDPNGTDTDDDPDPDAAEDQDPCRQPPPDPDDGDHHDHDD

pLDDT: mean 92.26, std 9.31, range [51.88, 98.62]

Mean predicted aligned error: 5.3 Å

Sequence (92 aa):
EIHEPMRLLFVIESTPDVMMSVMERNPSIAQLCHGDWVQVATLDPESAELHVFRNGHFEHYQPRSHHLNEVKSSIDWYRGSRDNLAFARIRT

Radius of gyration: 17.24 Å; Cα contacts (8 Å, |Δi|>4): 106; chains: 1; bounding box: 40×19×45 Å

Secondary structure (DSSP, 8-state):
-------PEEEEES-HHHHHHHHHH-HHHHHHHHTTSSEEEEE-TTT--EEEEETTEEEE---S-S--EEES-HHHHHTT--S-PPPEEE--

Nearest PDB structures (foldseek):
  5itd-assembly1_B  TM=3.456E-01  e=1.484E+00  Homo sapiens
  3k1f-assembly1_I  TM=4.418E-01  e=5.253E+00  Saccharomyces cerevisiae
  8q3y-assembly1_B  TM=4.138E-01  e=6.413E+00  Thermoanaerobacter brockii subsp. finnii Ako-1